Protein AF-A0A6N6BDS5-F1 (afdb_monomer)

InterPro domains:
  IPR008258 Transglycosylase SLT domain 1 [PF01464] (17-112)
  IPR023346 Lysozyme-like domain superfamily [SSF53955] (17-133)

Radius of gyration: 22.22 Å; Cα contacts (8 Å, |Δi|>4): 183; chains: 1; bounding box: 52×47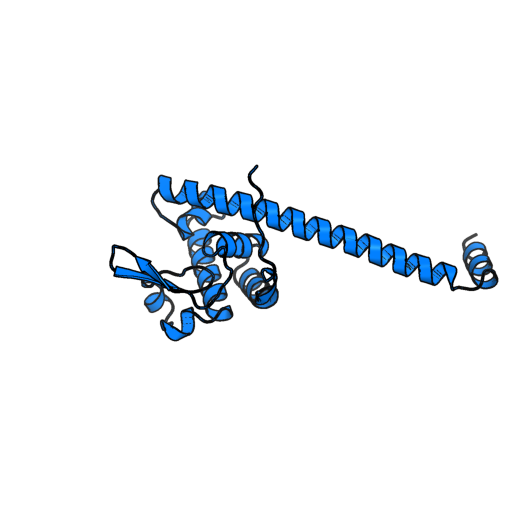×64 Å

Structure (mmCIF, N/CA/C/O backbone):
data_AF-A0A6N6BDS5-F1
#
_entry.id   AF-A0A6N6BDS5-F1
#
loop_
_atom_site.group_PDB
_atom_site.id
_atom_site.type_symbol
_atom_site.label_atom_id
_atom_site.label_alt_id
_atom_site.label_comp_id
_atom_site.label_asym_id
_atom_site.label_entity_id
_atom_site.label_seq_id
_atom_site.pdbx_PDB_ins_code
_atom_site.Cartn_x
_atom_site.Cartn_y
_atom_site.Cartn_z
_atom_site.occupancy
_atom_site.B_iso_or_equiv
_atom_site.auth_seq_id
_atom_site.auth_comp_id
_atom_site.auth_asym_id
_atom_site.auth_atom_id
_atom_site.pdbx_PDB_model_num
ATOM 1 N N . MET A 1 1 ? 11.833 17.984 -11.859 1.00 43.06 1 MET A N 1
ATOM 2 C CA . MET A 1 1 ? 11.053 17.059 -11.007 1.00 43.06 1 MET A CA 1
ATOM 3 C C . MET A 1 1 ? 11.965 16.684 -9.856 1.00 43.06 1 MET A C 1
ATOM 5 O O . MET A 1 1 ? 13.056 16.231 -10.145 1.00 43.06 1 MET A O 1
ATOM 9 N N . GLY A 1 2 ? 11.609 16.990 -8.605 1.00 45.22 2 GLY A N 1
ATOM 10 C CA . GLY A 1 2 ? 12.4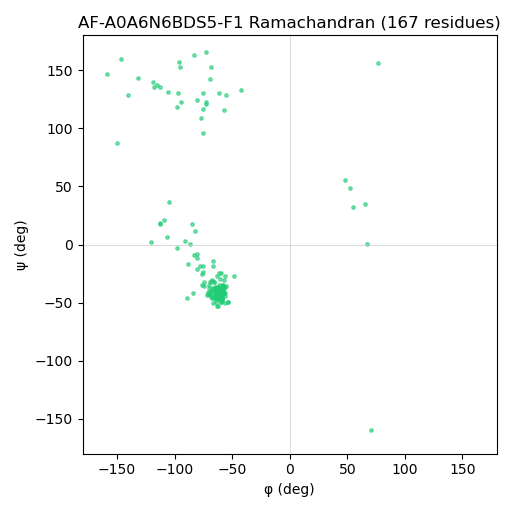72 16.656 -7.465 1.00 45.22 2 GLY A CA 1
ATOM 11 C C . GLY A 1 2 ? 12.663 15.144 -7.375 1.00 45.22 2 GLY A C 1
ATOM 12 O O . GLY A 1 2 ? 11.677 14.409 -7.474 1.00 45.22 2 GLY A O 1
ATOM 13 N N . ASP A 1 3 ? 13.913 14.707 -7.255 1.00 52.75 3 ASP A N 1
ATOM 14 C CA . ASP A 1 3 ? 14.282 13.296 -7.271 1.00 52.75 3 ASP A CA 1
ATOM 15 C C . ASP A 1 3 ? 13.532 12.548 -6.172 1.00 52.75 3 ASP A C 1
ATOM 17 O O . ASP A 1 3 ? 13.656 12.822 -4.978 1.00 52.75 3 ASP A O 1
ATOM 21 N N . THR A 1 4 ? 12.679 11.620 -6.589 1.00 67.00 4 THR A N 1
ATOM 22 C CA . THR A 1 4 ? 11.948 10.769 -5.659 1.00 67.00 4 THR A CA 1
ATOM 23 C C . THR A 1 4 ? 12.906 9.694 -5.160 1.00 67.00 4 THR A C 1
ATOM 25 O O . THR A 1 4 ? 13.304 8.812 -5.919 1.00 67.00 4 THR A O 1
ATOM 28 N N . TYR A 1 5 ? 13.308 9.793 -3.894 1.00 83.19 5 TYR A N 1
ATOM 29 C CA . TYR A 1 5 ? 14.211 8.836 -3.262 1.00 83.19 5 TYR A CA 1
ATOM 30 C C . TYR A 1 5 ? 13.492 7.508 -2.989 1.00 83.19 5 TYR A C 1
ATOM 32 O O . TYR A 1 5 ? 12.505 7.462 -2.253 1.00 83.19 5 TYR A O 1
ATOM 40 N N . ILE A 1 6 ? 14.008 6.424 -3.572 1.00 88.25 6 ILE A N 1
ATOM 41 C CA . ILE A 1 6 ? 13.603 5.051 -3.259 1.00 88.25 6 ILE A CA 1
ATOM 42 C C . ILE A 1 6 ? 14.633 4.492 -2.267 1.00 88.25 6 ILE A C 1
ATOM 44 O O . ILE A 1 6 ? 15.810 4.409 -2.626 1.00 88.25 6 ILE A O 1
ATOM 48 N N . PRO A 1 7 ? 14.235 4.114 -1.039 1.00 88.50 7 PRO A N 1
ATOM 49 C CA . PRO A 1 7 ? 15.178 3.682 -0.016 1.00 88.50 7 PRO A CA 1
ATOM 50 C C . PRO A 1 7 ? 15.830 2.342 -0.373 1.00 88.50 7 PRO A C 1
ATOM 52 O O . PRO A 1 7 ? 15.240 1.505 -1.051 1.00 88.50 7 PRO A O 1
ATOM 55 N N . GLU A 1 8 ? 17.042 2.092 0.119 1.00 87.75 8 GLU A N 1
ATOM 56 C CA . GLU A 1 8 ? 17.788 0.861 -0.201 1.00 87.75 8 GLU A CA 1
ATOM 57 C C . GLU A 1 8 ? 17.028 -0.416 0.190 1.00 87.75 8 GLU A C 1
ATOM 59 O O . GLU A 1 8 ? 17.043 -1.422 -0.518 1.00 87.75 8 GLU A O 1
ATOM 64 N N . ASN A 1 9 ? 16.285 -0.364 1.298 1.00 90.06 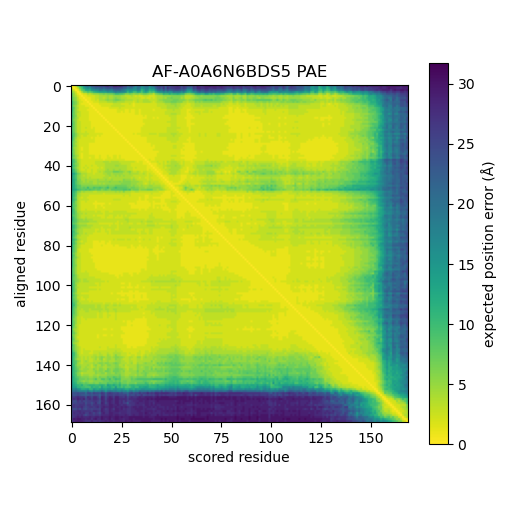9 ASN A N 1
ATOM 65 C CA . ASN A 1 9 ? 15.476 -1.472 1.801 1.00 90.06 9 ASN A CA 1
ATOM 66 C C . ASN A 1 9 ? 14.096 -1.596 1.121 1.00 90.06 9 ASN A C 1
ATOM 68 O O . ASN A 1 9 ? 13.252 -2.359 1.598 1.00 90.06 9 ASN A O 1
ATOM 72 N N . PHE A 1 10 ? 13.842 -0.882 0.022 1.00 92.56 10 PHE A N 1
ATOM 73 C CA . PHE A 1 10 ? 12.529 -0.802 -0.626 1.00 92.56 10 PHE A CA 1
ATOM 74 C C . PHE A 1 10 ? 11.941 -2.158 -1.057 1.00 92.56 10 PHE A C 1
ATOM 76 O O . PHE A 1 10 ? 10.725 -2.358 -1.029 1.00 92.56 10 PHE A O 1
ATOM 83 N N . TYR A 1 11 ? 12.779 -3.135 -1.403 1.00 93.56 11 TYR A N 1
ATOM 84 C CA . TYR A 1 11 ? 12.322 -4.472 -1.812 1.00 93.56 11 TYR A CA 1
ATOM 85 C C . TYR A 1 11 ? 12.210 -5.470 -0.647 1.00 93.56 11 TYR A C 1
ATOM 87 O O . TYR A 1 11 ? 11.858 -6.628 -0.861 1.00 93.56 11 TYR A O 1
ATOM 95 N N . LYS A 1 12 ? 12.456 -5.045 0.603 1.00 96.25 12 LYS A N 1
ATOM 96 C CA . LYS A 1 12 ? 12.454 -5.925 1.787 1.00 96.25 12 LYS A CA 1
ATOM 97 C C . LYS A 1 12 ? 11.147 -6.711 1.970 1.00 96.25 12 LYS A C 1
ATOM 99 O O . LYS A 1 12 ? 11.192 -7.859 2.398 1.00 96.25 12 LYS A O 1
ATOM 104 N N . TYR A 1 13 ? 10.001 -6.113 1.638 1.00 97.44 13 TYR A N 1
ATOM 105 C CA . TYR A 1 13 ? 8.670 -6.715 1.826 1.00 97.44 13 TYR A CA 1
ATOM 106 C C . TYR A 1 13 ? 7.997 -7.120 0.504 1.00 97.44 13 TYR A C 1
ATOM 108 O O . TYR A 1 13 ? 6.779 -7.271 0.438 1.00 97.44 13 TYR A O 1
ATOM 116 N N . ASP A 1 14 ? 8.767 -7.301 -0.575 1.00 97.06 14 ASP A N 1
ATOM 117 C CA . ASP A 1 14 ? 8.230 -7.577 -1.916 1.00 97.06 14 ASP A CA 1
ATOM 118 C C . ASP A 1 14 ? 7.313 -8.805 -1.967 1.00 97.06 14 ASP A C 1
ATOM 120 O O . ASP A 1 14 ? 6.321 -8.818 -2.698 1.00 97.06 14 ASP A O 1
ATOM 124 N N . LYS A 1 15 ? 7.633 -9.845 -1.189 1.00 98.31 15 LYS A N 1
ATOM 125 C CA . LYS A 1 15 ? 6.809 -11.055 -1.093 1.00 98.31 15 LYS A CA 1
ATOM 126 C C . LYS A 1 15 ? 5.416 -10.737 -0.54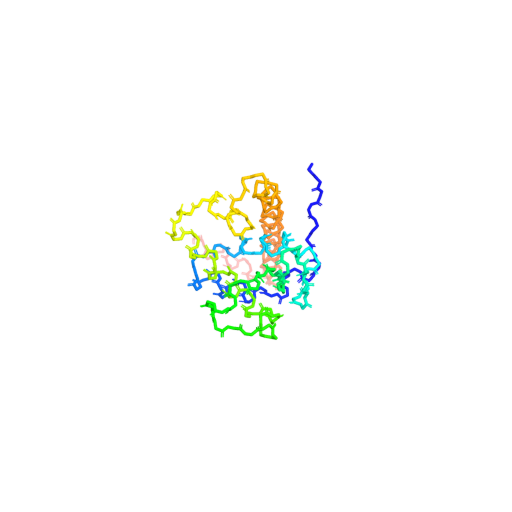3 1.00 98.31 15 LYS A C 1
ATOM 128 O O . LYS A 1 15 ? 4.425 -11.207 -1.105 1.00 98.31 15 LYS A O 1
ATOM 133 N N . ASP A 1 16 ? 5.344 -9.929 0.510 1.00 98.50 16 ASP A N 1
ATOM 134 C CA . ASP A 1 16 ? 4.088 -9.543 1.154 1.00 98.50 16 ASP A CA 1
ATOM 135 C C . ASP A 1 16 ? 3.264 -8.650 0.220 1.00 98.50 16 ASP A C 1
ATOM 137 O O . ASP A 1 16 ? 2.092 -8.933 -0.028 1.00 98.50 16 ASP A O 1
ATOM 141 N N . PHE A 1 17 ? 3.901 -7.658 -0.415 1.00 98.62 17 PHE A N 1
ATOM 142 C CA . PHE A 1 17 ? 3.250 -6.802 -1.412 1.00 98.62 17 PHE A CA 1
ATOM 143 C C . PHE A 1 17 ? 2.696 -7.591 -2.597 1.00 98.62 17 PHE A C 1
ATOM 145 O O . PHE A 1 17 ? 1.555 -7.369 -2.991 1.00 98.62 17 PHE A O 1
ATOM 152 N N . LYS A 1 18 ? 3.464 -8.530 -3.163 1.00 98.69 18 LYS A N 1
ATOM 153 C CA . LYS A 1 18 ? 3.000 -9.378 -4.276 1.00 98.69 18 LYS A CA 1
ATOM 154 C C . LYS A 1 18 ? 1.844 -10.284 -3.856 1.00 98.69 18 LYS A C 1
ATOM 156 O O . LYS A 1 18 ? 0.932 -10.510 -4.648 1.00 98.69 18 LYS A O 1
ATOM 161 N N . THR A 1 19 ? 1.874 -10.797 -2.628 1.00 98.75 19 THR A N 1
ATOM 162 C CA . THR A 1 19 ? 0.811 -11.656 -2.089 1.00 98.75 19 THR A CA 1
ATOM 163 C C . THR A 1 19 ? -0.487 -10.870 -1.910 1.00 98.75 19 THR A C 1
ATOM 165 O O . THR A 1 19 ? -1.517 -11.278 -2.442 1.00 98.75 19 THR A O 1
ATOM 168 N N . ALA A 1 20 ? -0.431 -9.709 -1.252 1.00 98.81 20 ALA A N 1
ATOM 169 C CA . ALA A 1 20 ? -1.593 -8.847 -1.051 1.00 98.81 20 ALA A CA 1
ATOM 170 C C . ALA A 1 20 ? -2.139 -8.289 -2.378 1.00 98.81 20 ALA A C 1
ATOM 172 O O . ALA A 1 20 ? -3.343 -8.334 -2.620 1.00 98.81 20 ALA A O 1
ATOM 173 N N . ALA A 1 21 ? -1.255 -7.842 -3.276 1.00 98.69 21 ALA A N 1
ATOM 174 C CA . ALA A 1 21 ? -1.606 -7.376 -4.617 1.00 98.69 21 ALA A CA 1
ATOM 175 C C . ALA A 1 21 ? -2.434 -8.409 -5.392 1.00 98.69 21 ALA A C 1
ATOM 177 O O . ALA A 1 21 ? -3.496 -8.083 -5.919 1.00 98.69 21 ALA A O 1
ATOM 178 N N . ARG A 1 22 ? -1.977 -9.669 -5.414 1.00 98.75 22 ARG A N 1
ATOM 179 C CA . ARG A 1 22 ? -2.710 -10.768 -6.055 1.00 98.75 22 ARG A CA 1
ATOM 180 C C . ARG A 1 22 ? -4.042 -11.043 -5.364 1.00 98.75 22 ARG A C 1
ATOM 182 O O . ARG A 1 22 ? -5.054 -11.150 -6.044 1.00 98.75 22 ARG A O 1
ATOM 189 N N . LYS A 1 23 ? -4.047 -11.123 -4.030 1.00 98.75 23 LYS A N 1
ATOM 190 C CA . LYS A 1 23 ? -5.244 -11.426 -3.230 1.00 98.75 23 LYS A CA 1
ATOM 191 C C . LYS A 1 23 ? -6.375 -10.419 -3.452 1.00 98.75 23 LYS A C 1
ATOM 193 O O . LYS A 1 23 ? -7.531 -10.818 -3.519 1.00 98.75 23 LYS A O 1
ATOM 198 N N . TYR A 1 24 ? -6.045 -9.135 -3.573 1.00 98.69 24 TYR A N 1
ATOM 199 C CA . TYR A 1 24 ? -7.027 -8.050 -3.658 1.00 98.69 24 TYR A CA 1
ATOM 200 C C . TYR A 1 24 ? -7.172 -7.439 -5.060 1.00 98.69 24 TYR A C 1
ATOM 202 O O . TYR A 1 24 ? -7.898 -6.457 -5.222 1.00 98.69 24 TYR A O 1
ATOM 210 N N . ASN A 1 25 ? -6.507 -8.019 -6.065 1.00 97.88 25 ASN A N 1
ATOM 211 C CA . ASN A 1 25 ? -6.462 -7.530 -7.444 1.00 97.88 25 ASN A CA 1
ATOM 212 C C . ASN A 1 25 ? -6.046 -6.047 -7.550 1.00 97.88 25 ASN A C 1
ATOM 214 O O . ASN A 1 25 ? -6.701 -5.236 -8.203 1.00 97.88 25 ASN A O 1
ATOM 218 N N . ILE A 1 26 ? -4.957 -5.682 -6.868 1.00 98.12 26 ILE A N 1
ATOM 219 C CA . ILE A 1 26 ? -4.390 -4.327 -6.874 1.00 98.12 26 ILE A CA 1
ATOM 220 C C . ILE A 1 26 ? -2.979 -4.392 -7.465 1.00 98.12 26 ILE A C 1
ATOM 222 O O . ILE A 1 26 ? -2.203 -5.261 -7.065 1.00 98.12 26 ILE A O 1
ATOM 226 N N . PRO A 1 27 ? -2.581 -3.471 -8.363 1.00 98.31 27 PRO A N 1
ATOM 227 C CA . PRO A 1 27 ? -1.214 -3.433 -8.869 1.00 98.31 27 PRO A CA 1
ATOM 228 C C . PRO A 1 27 ? -0.180 -3.334 -7.739 1.00 98.31 27 PRO A C 1
ATOM 230 O O . PRO A 1 27 ? -0.241 -2.439 -6.895 1.00 98.31 27 PRO A O 1
ATOM 233 N N . THR A 1 28 ? 0.822 -4.217 -7.741 1.00 98.50 28 THR A N 1
ATOM 234 C CA . THR A 1 28 ? 1.877 -4.230 -6.710 1.00 98.50 28 THR A CA 1
ATOM 235 C C . THR A 1 28 ? 2.617 -2.894 -6.626 1.00 98.50 28 THR A C 1
ATOM 237 O O . THR A 1 28 ? 2.876 -2.405 -5.528 1.00 98.50 28 THR A O 1
ATOM 240 N N . ALA A 1 29 ? 2.912 -2.272 -7.772 1.00 97.75 29 ALA A N 1
ATOM 241 C CA . ALA A 1 29 ? 3.578 -0.973 -7.822 1.00 97.75 29 ALA A CA 1
ATOM 242 C C . ALA A 1 29 ? 2.753 0.133 -7.141 1.00 97.75 29 ALA A C 1
ATOM 244 O O . ALA A 1 29 ? 3.326 0.986 -6.469 1.00 97.75 29 ALA A O 1
ATOM 245 N N . LEU A 1 30 ? 1.417 0.081 -7.237 1.00 98.62 30 LEU A N 1
ATOM 246 C CA . LEU A 1 30 ? 0.532 1.033 -6.565 1.00 98.62 30 LEU A CA 1
ATOM 247 C C . LEU A 1 30 ? 0.590 0.872 -5.040 1.00 98.62 30 LEU A C 1
ATOM 249 O O . LEU A 1 30 ? 0.758 1.865 -4.337 1.00 98.62 30 LEU A O 1
ATOM 253 N N . LEU A 1 31 ? 0.523 -0.360 -4.520 1.00 98.56 31 LEU A N 1
ATOM 254 C CA . LEU A 1 31 ? 0.656 -0.600 -3.075 1.00 98.56 31 LEU A CA 1
ATOM 255 C C . LEU A 1 31 ? 2.013 -0.123 -2.541 1.00 98.56 31 LEU A C 1
ATOM 257 O O . LEU A 1 31 ? 2.073 0.512 -1.490 1.00 98.56 31 LEU A O 1
ATOM 261 N N . LYS A 1 32 ? 3.096 -0.383 -3.282 1.00 98.25 32 LYS A N 1
ATOM 262 C CA . LYS A 1 32 ? 4.443 0.074 -2.911 1.00 98.25 32 LYS A CA 1
ATOM 263 C C . LYS A 1 32 ? 4.575 1.600 -2.976 1.00 98.25 32 LYS A C 1
ATOM 265 O O . LYS A 1 32 ? 5.219 2.181 -2.108 1.00 98.25 32 LYS A O 1
ATOM 270 N N . ALA A 1 33 ? 3.943 2.252 -3.954 1.00 98.12 33 ALA A N 1
ATOM 271 C CA . ALA A 1 33 ? 3.915 3.710 -4.054 1.00 98.12 33 ALA A CA 1
ATOM 272 C C . ALA A 1 33 ? 3.200 4.346 -2.854 1.00 98.12 33 ALA A C 1
ATOM 274 O O . ALA A 1 33 ? 3.737 5.278 -2.258 1.00 98.12 33 ALA A O 1
ATOM 275 N N . ILE A 1 34 ? 2.046 3.792 -2.462 1.00 98.50 34 ILE A N 1
ATOM 276 C CA . ILE A 1 34 ? 1.297 4.201 -1.266 1.00 98.50 34 ILE A CA 1
ATOM 277 C C . ILE A 1 34 ? 2.151 4.017 -0.011 1.00 98.50 34 ILE A C 1
ATOM 279 O O . ILE A 1 34 ? 2.311 4.960 0.755 1.00 98.50 34 ILE A O 1
ATOM 283 N N . ALA A 1 35 ? 2.768 2.845 0.170 1.00 98.00 35 ALA A N 1
ATOM 284 C CA . ALA A 1 35 ? 3.635 2.580 1.318 1.00 98.00 35 ALA A CA 1
ATOM 285 C C . ALA A 1 35 ? 4.796 3.582 1.420 1.00 98.00 35 ALA A C 1
ATOM 287 O O . ALA A 1 35 ? 5.103 4.070 2.504 1.00 98.00 35 ALA A O 1
ATOM 288 N N . LEU A 1 36 ? 5.413 3.931 0.287 1.00 96.75 36 LEU A N 1
ATOM 289 C CA . LEU A 1 36 ? 6.487 4.920 0.249 1.00 96.75 36 LEU A CA 1
ATOM 290 C C . LEU A 1 36 ? 5.984 6.342 0.550 1.00 96.75 36 LEU A C 1
ATOM 292 O O . LEU A 1 36 ? 6.713 7.136 1.140 1.00 96.75 36 LEU A O 1
ATOM 296 N N . THR A 1 37 ? 4.747 6.674 0.167 1.00 96.94 37 THR A N 1
ATOM 297 C CA . THR A 1 37 ? 4.125 7.967 0.495 1.00 96.94 37 THR A CA 1
ATOM 298 C C . THR A 1 37 ? 3.779 8.073 1.978 1.00 96.94 37 THR A C 1
ATOM 300 O O . THR A 1 37 ? 4.010 9.125 2.571 1.00 96.94 37 THR A O 1
ATOM 303 N N . GLU A 1 38 ? 3.262 7.000 2.573 1.00 96.31 38 GLU A N 1
ATOM 304 C CA . GLU A 1 38 ? 2.939 6.932 4.003 1.00 96.31 38 GLU A CA 1
ATOM 305 C C . GLU A 1 38 ? 4.199 6.908 4.878 1.00 96.31 38 GLU A C 1
ATOM 307 O O . GLU A 1 38 ? 4.229 7.467 5.974 1.00 96.31 38 GLU A O 1
ATOM 312 N N . ASN A 1 39 ? 5.264 6.265 4.396 1.00 94.00 39 ASN A N 1
ATOM 313 C CA . ASN A 1 39 ? 6.467 6.018 5.173 1.00 94.00 39 ASN A CA 1
ATOM 314 C C . ASN A 1 39 ? 7.717 5.967 4.286 1.00 94.00 39 ASN A C 1
ATOM 316 O O . ASN A 1 39 ? 8.188 4.898 3.887 1.00 94.00 39 ASN A O 1
ATOM 320 N N . ALA A 1 40 ? 8.314 7.135 4.051 1.00 91.81 40 ALA A N 1
ATOM 321 C CA . ALA A 1 40 ? 9.538 7.263 3.259 1.00 91.81 40 ALA A CA 1
ATOM 322 C C . ALA A 1 40 ? 10.746 6.504 3.855 1.00 91.81 40 ALA A C 1
ATOM 324 O O . ALA A 1 40 ? 11.654 6.121 3.124 1.00 91.81 40 ALA A O 1
ATOM 325 N N . ALA A 1 41 ? 10.755 6.250 5.172 1.00 89.12 41 ALA A N 1
ATOM 326 C CA . ALA A 1 41 ? 11.798 5.462 5.837 1.00 89.12 41 ALA A CA 1
ATOM 327 C C . ALA A 1 41 ? 11.601 3.941 5.683 1.00 89.12 41 ALA A C 1
ATOM 329 O O . ALA A 1 41 ? 12.486 3.161 6.043 1.00 89.12 41 ALA A O 1
ATOM 330 N N . TYR A 1 42 ? 10.434 3.510 5.193 1.00 92.00 42 TYR A N 1
ATOM 331 C CA . TYR A 1 42 ? 10.086 2.115 4.925 1.00 92.00 42 TYR A CA 1
ATOM 332 C C . TYR A 1 42 ? 10.244 1.174 6.142 1.00 92.00 42 TYR A C 1
ATOM 334 O O . TYR A 1 42 ? 10.587 -0.010 6.034 1.00 92.00 42 TYR A O 1
ATOM 342 N N . LYS A 1 43 ? 10.006 1.714 7.346 1.00 92.31 43 LYS A N 1
ATOM 343 C CA . LYS A 1 43 ? 10.092 0.999 8.633 1.00 92.31 43 LYS A CA 1
ATOM 344 C C . LYS A 1 43 ? 8.725 0.462 9.048 1.00 92.31 43 LYS A C 1
ATOM 346 O O . LYS A 1 43 ? 7.794 1.233 9.226 1.00 92.31 43 LYS A O 1
ATOM 351 N N . HIS A 1 44 ? 8.590 -0.844 9.262 1.00 91.56 44 HIS A N 1
ATOM 352 C CA . HIS A 1 44 ? 7.275 -1.440 9.533 1.00 91.56 44 HIS A CA 1
ATOM 353 C C . HIS A 1 44 ? 6.732 -1.186 10.949 1.00 91.56 44 HIS A C 1
ATOM 355 O O . HIS A 1 44 ? 5.541 -1.344 11.165 1.00 91.56 44 HIS A O 1
ATOM 361 N N . ASN A 1 45 ? 7.574 -0.813 11.913 1.00 91.81 45 ASN A N 1
ATOM 362 C CA . ASN A 1 45 ? 7.233 -0.702 13.335 1.00 91.81 45 ASN A CA 1
ATOM 363 C C . ASN A 1 45 ? 7.080 0.754 13.805 1.00 91.81 45 ASN A C 1
ATOM 365 O O . ASN A 1 45 ? 7.484 1.095 14.915 1.00 91.81 45 ASN A O 1
ATOM 369 N N . ILE A 1 46 ? 6.536 1.625 12.953 1.00 94.06 46 ILE A N 1
ATOM 370 C CA . ILE A 1 46 ? 6.288 3.030 13.297 1.00 94.06 46 ILE A CA 1
ATOM 371 C C . ILE A 1 46 ? 4.852 3.239 13.785 1.00 94.06 46 ILE A C 1
ATOM 373 O O . ILE A 1 46 ? 3.934 2.503 13.418 1.00 94.06 46 ILE A O 1
ATOM 377 N N . THR A 1 47 ? 4.651 4.251 14.623 1.00 94.94 47 THR A N 1
ATOM 378 C CA . THR A 1 47 ? 3.328 4.671 15.092 1.00 94.94 47 THR A CA 1
ATOM 379 C C . THR A 1 47 ? 3.276 6.189 15.154 1.00 94.94 47 THR A C 1
ATOM 381 O O . THR A 1 47 ? 4.136 6.807 15.781 1.00 94.94 47 THR A O 1
ATOM 384 N N . SER A 1 48 ? 2.254 6.772 14.537 1.00 94.38 48 SER A N 1
ATOM 385 C CA . SER A 1 48 ? 2.027 8.218 14.495 1.00 94.38 48 SER A CA 1
ATOM 386 C C . SER A 1 48 ? 0.765 8.556 15.286 1.00 94.38 48 SER A C 1
ATOM 388 O O . SER A 1 48 ? -0.241 7.860 15.174 1.00 94.38 48 SER A O 1
ATOM 390 N N . LYS A 1 49 ? 0.802 9.597 16.125 1.00 93.81 49 LYS A N 1
ATOM 391 C CA . LYS A 1 49 ? -0.370 10.063 16.889 1.00 93.81 49 LYS A CA 1
ATOM 392 C C . LYS A 1 49 ? -1.039 11.227 16.163 1.00 93.81 49 LYS A C 1
ATOM 394 O O . LYS A 1 49 ? -0.373 12.210 15.847 1.00 93.81 49 LYS A O 1
ATOM 399 N N . ASN A 1 50 ? -2.355 11.152 15.990 1.00 91.38 50 ASN A N 1
ATOM 400 C CA . ASN A 1 50 ? -3.154 12.200 15.366 1.00 91.38 50 ASN A CA 1
ATOM 401 C C . ASN A 1 50 ? -3.789 13.133 16.402 1.00 91.38 50 ASN A C 1
ATOM 403 O O . ASN A 1 50 ? -4.018 12.766 17.555 1.00 91.38 50 ASN A O 1
ATOM 407 N N . LYS A 1 51 ? -4.134 14.356 15.975 1.00 90.50 51 LYS A N 1
ATOM 408 C CA . LYS A 1 51 ? -4.766 15.375 16.840 1.00 90.50 51 LYS A CA 1
ATOM 409 C C . LYS A 1 51 ? -6.119 14.934 17.406 1.00 90.50 51 LYS A C 1
ATOM 411 O O . LYS A 1 51 ? -6.489 15.342 18.498 1.00 90.50 51 LYS A O 1
ATOM 416 N N . ASN A 1 52 ? -6.840 14.085 16.679 1.00 89.25 52 ASN A N 1
ATOM 417 C CA . ASN A 1 52 ? -8.122 13.509 17.093 1.00 89.25 52 ASN A CA 1
ATOM 418 C C . ASN A 1 52 ? -7.966 12.253 17.976 1.00 89.25 52 ASN A C 1
ATOM 420 O O . ASN A 1 52 ? -8.901 11.468 18.077 1.00 89.25 52 ASN A O 1
ATOM 424 N N . GLN A 1 53 ? -6.783 12.038 18.564 1.00 91.88 53 GLN A N 1
ATOM 425 C CA . GLN A 1 53 ? -6.434 10.907 19.435 1.00 91.88 53 GLN A CA 1
ATOM 426 C C . GLN A 1 53 ? -6.389 9.529 18.750 1.00 91.88 53 GLN A C 1
ATOM 428 O O . GLN A 1 53 ? -6.036 8.542 19.397 1.00 91.88 53 GLN A O 1
ATOM 433 N N . THR A 1 54 ? -6.659 9.447 17.442 1.00 95.06 54 THR A N 1
ATOM 434 C CA . THR A 1 54 ? -6.392 8.232 16.654 1.00 95.06 54 THR A CA 1
ATOM 435 C C . THR A 1 54 ? -4.891 8.046 16.426 1.00 95.06 54 THR A C 1
ATOM 437 O O . THR A 1 54 ? -4.089 8.961 16.647 1.00 95.06 54 THR A O 1
ATOM 440 N N . ARG A 1 55 ? -4.494 6.849 15.998 1.00 96.88 55 ARG A N 1
ATOM 441 C CA . ARG A 1 55 ? -3.096 6.510 15.713 1.00 96.88 55 ARG A CA 1
ATOM 442 C C . ARG A 1 55 ? -2.977 5.823 14.366 1.00 96.88 55 ARG A C 1
ATOM 444 O O . ARG A 1 55 ? -3.838 5.015 14.043 1.00 96.88 55 ARG A O 1
ATOM 451 N N . ASP A 1 56 ? -1.905 6.093 13.637 1.00 97.12 56 ASP A N 1
ATOM 452 C CA . ASP A 1 56 ? -1.587 5.411 12.383 1.00 97.12 56 ASP A CA 1
ATOM 453 C C . ASP A 1 56 ? -0.441 4.425 12.597 1.00 97.12 56 ASP A C 1
ATOM 455 O O . ASP A 1 56 ? 0.584 4.763 13.200 1.00 97.12 56 ASP A O 1
ATOM 459 N N . TYR A 1 57 ? -0.616 3.194 12.116 1.00 97.81 57 TYR A N 1
ATOM 460 C CA . TYR A 1 57 ? 0.289 2.090 12.408 1.00 97.81 57 TYR A CA 1
ATOM 461 C C . TYR A 1 57 ? 1.015 1.561 11.181 1.00 97.81 57 TYR A C 1
ATOM 463 O O . TYR A 1 57 ? 0.430 1.278 10.133 1.00 97.81 57 TYR A O 1
ATOM 471 N N . GLY A 1 58 ? 2.299 1.308 11.390 1.00 96.56 58 GLY A N 1
ATOM 472 C CA . GLY A 1 58 ? 3.129 0.460 10.561 1.00 96.56 58 GLY A CA 1
ATOM 473 C C . GLY A 1 58 ? 3.478 1.019 9.188 1.00 96.56 58 GLY A C 1
ATOM 474 O O . GLY A 1 58 ? 3.453 2.227 8.960 1.00 96.56 58 GLY A O 1
ATOM 475 N N . LEU A 1 59 ? 3.868 0.122 8.281 1.00 96.81 59 LEU A N 1
ATOM 476 C CA . LEU A 1 59 ? 4.466 0.467 6.990 1.00 96.81 59 LEU A CA 1
ATOM 477 C C . LEU A 1 59 ? 3.569 1.363 6.120 1.00 96.81 59 LEU A C 1
ATOM 479 O O . LEU A 1 59 ? 4.071 2.270 5.471 1.00 96.81 59 LEU A O 1
ATOM 483 N N . MET A 1 60 ? 2.265 1.108 6.127 1.00 98.12 60 MET A N 1
ATOM 484 C CA . MET A 1 60 ? 1.244 1.761 5.306 1.00 98.12 60 MET A CA 1
ATOM 485 C C . MET A 1 60 ? 0.282 2.619 6.142 1.00 98.12 60 MET A C 1
ATOM 487 O O . MET A 1 60 ? -0.808 2.935 5.671 1.00 98.12 60 MET A O 1
ATOM 491 N N . GLN A 1 61 ? 0.688 2.963 7.374 1.00 97.88 61 GLN A N 1
ATOM 492 C CA . GLN A 1 61 ? 0.023 3.928 8.263 1.00 97.88 61 GLN A CA 1
ATOM 493 C C . GLN A 1 61 ? -1.497 3.708 8.396 1.00 97.88 61 GLN A C 1
ATOM 495 O O . GLN A 1 61 ? -2.307 4.600 8.170 1.00 97.88 61 GLN A O 1
ATOM 500 N N . ILE A 1 62 ? -1.901 2.497 8.791 1.00 98.12 62 ILE A N 1
ATOM 501 C CA . ILE A 1 62 ? -3.318 2.163 8.991 1.00 98.12 62 ILE A CA 1
ATOM 502 C C . ILE A 1 62 ? -3.847 2.831 10.251 1.00 98.12 62 ILE A C 1
ATOM 504 O O . ILE A 1 62 ? -3.337 2.583 11.344 1.00 98.12 62 ILE A O 1
ATOM 508 N N . ASN A 1 63 ? -4.902 3.629 10.099 1.00 97.69 63 ASN A N 1
ATOM 509 C CA . ASN A 1 63 ? -5.517 4.335 11.211 1.00 97.69 63 ASN A CA 1
ATOM 510 C C . ASN A 1 63 ? -6.250 3.392 12.184 1.00 97.69 63 ASN A C 1
ATOM 512 O O . ASN A 1 63 ? -6.940 2.447 11.782 1.00 97.69 63 ASN A O 1
ATOM 516 N N . SER A 1 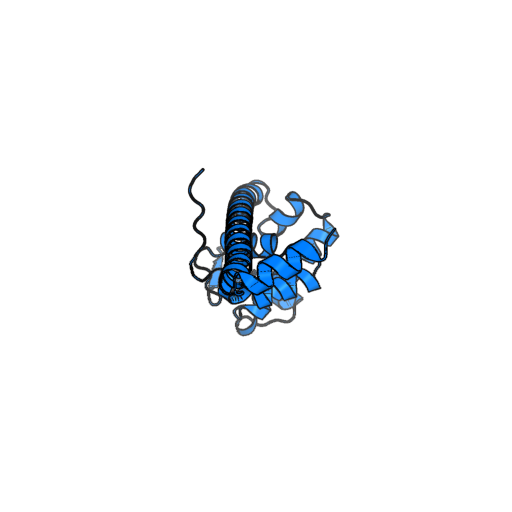64 ? -6.161 3.705 13.477 1.00 97.00 64 SER A N 1
ATOM 517 C CA . SER A 1 64 ? -6.720 2.944 14.595 1.00 97.00 64 SER A CA 1
ATOM 518 C C . SER A 1 64 ? -8.229 2.702 14.478 1.00 97.00 64 SER A C 1
ATOM 520 O O . SER A 1 64 ? -8.726 1.691 14.972 1.00 97.00 64 SER A O 1
ATOM 522 N N . ILE A 1 65 ? -8.967 3.581 13.785 1.00 96.44 65 ILE A N 1
ATOM 523 C CA . ILE A 1 65 ? -10.414 3.426 13.552 1.00 96.44 65 ILE A CA 1
ATOM 524 C C . ILE A 1 65 ? -1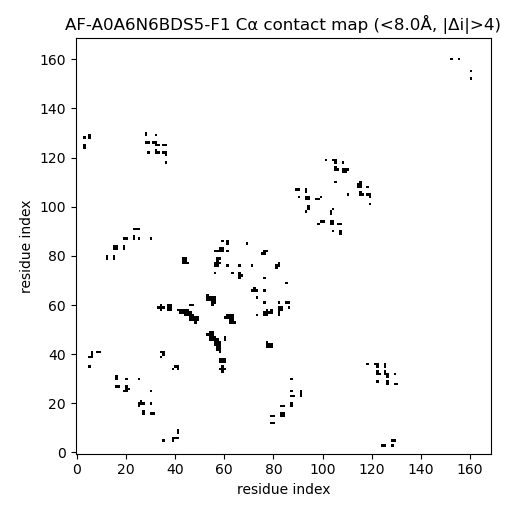0.765 2.140 12.793 1.00 96.44 65 ILE A C 1
ATOM 526 O O . ILE A 1 65 ? -11.883 1.639 12.910 1.00 96.44 65 ILE A O 1
ATOM 530 N N . HIS A 1 66 ? -9.828 1.592 12.015 1.00 96.81 66 HIS A N 1
ATOM 531 C CA . HIS A 1 66 ? -10.066 0.404 11.200 1.00 96.81 66 HIS A CA 1
ATOM 532 C C . HIS A 1 66 ? -9.784 -0.908 11.939 1.00 96.81 66 HIS A C 1
ATOM 534 O O . HIS A 1 66 ? -10.255 -1.958 11.504 1.00 96.81 66 HIS A O 1
ATOM 540 N N . LEU A 1 67 ? -9.064 -0.877 13.065 1.00 97.06 67 LEU A N 1
ATOM 541 C CA . LEU A 1 67 ? -8.590 -2.093 13.736 1.00 97.06 67 LEU A CA 1
ATOM 542 C C . LEU A 1 67 ? -9.734 -2.983 14.219 1.00 97.06 67 LEU A C 1
ATOM 544 O O . LEU A 1 67 ? -9.764 -4.174 13.912 1.00 97.06 67 LEU A O 1
ATOM 548 N N . LYS A 1 68 ? -10.736 -2.391 14.882 1.00 96.38 68 LYS A N 1
ATOM 549 C CA . LYS A 1 68 ? -11.923 -3.122 15.352 1.00 96.38 68 LYS A CA 1
ATOM 550 C C . LYS A 1 68 ? -12.676 -3.787 14.199 1.00 96.38 68 LYS A C 1
ATOM 552 O O . LYS A 1 68 ? -13.150 -4.907 14.343 1.00 96.38 68 LYS A O 1
ATOM 557 N N . ARG A 1 69 ? -12.762 -3.114 13.047 1.00 96.50 69 ARG A N 1
ATOM 558 C CA . ARG A 1 69 ? -13.447 -3.629 11.853 1.00 96.50 69 ARG A CA 1
ATOM 559 C C . ARG A 1 69 ? -12.750 -4.854 11.263 1.00 96.50 69 ARG A C 1
ATOM 561 O O . ARG A 1 69 ? -13.421 -5.713 10.702 1.00 96.50 69 ARG A O 1
ATOM 568 N N . TYR A 1 70 ? -11.428 -4.927 11.384 1.00 97.38 70 TYR A N 1
ATOM 569 C CA . TYR A 1 70 ? -10.637 -6.048 10.882 1.00 97.38 70 TYR A CA 1
ATOM 570 C C . TYR A 1 70 ? -10.288 -7.091 11.946 1.00 97.38 70 TYR A C 1
ATOM 572 O O . TYR A 1 70 ? -9.700 -8.109 11.597 1.00 97.38 70 TYR A O 1
ATOM 580 N N . GLY A 1 71 ? -10.672 -6.874 13.208 1.00 97.25 71 GLY A N 1
ATOM 581 C CA . GLY A 1 71 ? -10.408 -7.811 14.301 1.00 97.25 71 GLY A CA 1
ATOM 582 C C . GLY A 1 71 ? -8.920 -7.968 14.620 1.00 97.25 71 GLY A C 1
ATOM 583 O O . GLY A 1 71 ? -8.489 -9.067 14.943 1.00 97.25 71 GLY A O 1
ATOM 584 N N . ILE A 1 72 ? -8.135 -6.893 14.487 1.00 97.50 72 ILE A N 1
ATOM 585 C CA . ILE A 1 72 ? -6.672 -6.911 14.645 1.00 97.50 72 ILE A CA 1
ATOM 586 C C . ILE A 1 72 ? -6.257 -5.995 15.789 1.00 97.50 72 ILE A C 1
ATOM 588 O O . ILE A 1 72 ? -6.794 -4.899 15.945 1.00 97.50 72 ILE A O 1
ATOM 592 N N . SER A 1 73 ? -5.285 -6.434 16.583 1.00 97.31 73 SER A N 1
ATOM 593 C CA . SER A 1 73 ? -4.729 -5.649 17.687 1.00 97.31 73 SER A CA 1
ATOM 594 C C . SER A 1 73 ? -3.640 -4.659 17.241 1.00 97.31 73 SER A C 1
ATOM 596 O O . SER A 1 73 ? -3.042 -4.784 16.169 1.00 97.31 73 SER A O 1
ATOM 598 N N . GLU A 1 74 ? -3.324 -3.680 18.098 1.00 95.81 74 GLU A N 1
ATOM 599 C CA . GLU A 1 74 ? -2.241 -2.711 17.848 1.00 95.81 74 GLU A CA 1
ATOM 600 C C . GLU A 1 74 ? -0.866 -3.388 17.667 1.00 95.81 74 GLU A C 1
ATOM 602 O O . GLU A 1 74 ? -0.050 -2.950 16.858 1.00 95.81 74 GLU A O 1
ATOM 607 N N . SER A 1 75 ? -0.604 -4.483 18.389 1.00 95.75 75 SER A N 1
ATOM 608 C CA . SER A 1 75 ? 0.664 -5.224 18.308 1.00 95.75 75 SER A CA 1
ATOM 609 C C . SER A 1 75 ? 0.779 -6.080 17.044 1.00 95.75 75 SER A C 1
ATOM 611 O O . SER A 1 75 ? 1.881 -6.393 16.589 1.00 95.75 75 SER A O 1
ATOM 613 N N . GLU A 1 76 ? -0.348 -6.455 16.444 1.00 97.31 76 GLU A N 1
ATOM 614 C CA . GLU A 1 76 ? -0.382 -7.198 15.190 1.00 97.31 76 GLU A CA 1
ATOM 615 C C . GLU A 1 76 ? -0.265 -6.282 13.978 1.00 97.31 76 GLU A C 1
ATOM 617 O O . GLU A 1 76 ? 0.487 -6.602 13.057 1.00 97.31 76 GLU A O 1
ATOM 622 N N . ILE A 1 77 ? -0.946 -5.130 13.979 1.00 97.69 77 ILE A N 1
ATOM 623 C CA . ILE A 1 77 ? -0.976 -4.233 12.814 1.00 97.69 77 ILE A CA 1
ATOM 624 C C . ILE A 1 77 ? 0.390 -3.605 12.495 1.00 97.69 77 ILE A C 1
ATOM 626 O O . ILE A 1 77 ? 0.608 -3.154 11.374 1.00 97.69 77 ILE A O 1
ATOM 630 N N . VAL A 1 78 ? 1.340 -3.600 13.436 1.00 97.00 78 VAL A N 1
ATOM 631 C CA . VAL A 1 78 ? 2.727 -3.156 13.193 1.00 97.00 78 VAL A CA 1
ATOM 632 C C . VAL A 1 78 ? 3.605 -4.226 12.529 1.00 97.00 78 VAL A C 1
ATOM 634 O O . VAL A 1 78 ? 4.736 -3.944 12.131 1.00 97.00 78 VAL A O 1
ATOM 637 N N . LYS A 1 79 ? 3.134 -5.470 12.383 1.00 97.50 79 LYS A N 1
ATOM 638 C CA . LYS A 1 79 ? 3.851 -6.509 11.627 1.00 97.50 79 LYS A CA 1
ATOM 639 C C . LYS A 1 79 ? 3.700 -6.223 10.133 1.00 97.50 79 LYS A C 1
ATOM 641 O O . LYS A 1 79 ? 2.585 -6.033 9.659 1.00 97.50 79 LYS A O 1
ATOM 646 N N . ALA A 1 80 ? 4.806 -6.217 9.384 1.00 97.12 80 ALA A N 1
ATOM 647 C CA . ALA A 1 80 ? 4.819 -5.785 7.982 1.00 97.12 80 ALA A CA 1
ATOM 648 C C . ALA A 1 80 ? 3.782 -6.511 7.105 1.00 97.12 80 ALA A C 1
ATOM 650 O O . ALA A 1 80 ? 2.998 -5.857 6.425 1.00 97.12 80 ALA A O 1
ATOM 651 N N . SER A 1 81 ? 3.730 -7.843 7.170 1.00 98.12 81 SER A N 1
ATOM 652 C CA . SER A 1 81 ? 2.803 -8.652 6.371 1.00 98.12 81 SER A CA 1
ATOM 653 C C . SER A 1 81 ? 1.333 -8.371 6.699 1.00 98.12 81 SER A C 1
ATOM 655 O O . SER A 1 81 ? 0.526 -8.198 5.788 1.00 98.12 81 SER A O 1
ATOM 657 N N . VAL A 1 82 ? 0.992 -8.259 7.989 1.00 98.50 82 VAL A N 1
ATOM 658 C CA . VAL A 1 82 ? -0.363 -7.921 8.460 1.00 98.50 82 VAL A CA 1
ATOM 659 C C . VAL A 1 82 ? -0.745 -6.514 8.009 1.00 98.50 82 VAL A C 1
ATOM 661 O O . VAL A 1 82 ? -1.830 -6.303 7.477 1.00 98.50 82 VAL A O 1
ATOM 664 N N . ASN A 1 83 ? 0.164 -5.554 8.175 1.00 98.62 83 ASN A N 1
ATOM 665 C CA . ASN A 1 83 ? -0.050 -4.170 7.781 1.00 98.62 83 ASN A CA 1
ATOM 666 C C . ASN A 1 83 ? -0.331 -4.032 6.278 1.00 98.62 83 ASN A C 1
ATOM 668 O O . ASN A 1 83 ? -1.296 -3.378 5.894 1.00 98.62 83 ASN A O 1
ATOM 672 N N . ILE A 1 84 ? 0.476 -4.697 5.444 1.00 98.75 84 ILE A N 1
ATOM 673 C CA . ILE A 1 84 ? 0.328 -4.696 3.985 1.00 98.75 84 ILE A CA 1
ATOM 674 C C . ILE A 1 84 ? -0.987 -5.365 3.563 1.00 98.75 84 ILE A C 1
ATOM 676 O O . ILE A 1 84 ? -1.692 -4.825 2.710 1.00 98.75 84 ILE A O 1
ATOM 680 N N . ASP A 1 85 ? -1.348 -6.513 4.152 1.00 98.81 85 ASP A N 1
ATOM 681 C CA . ASP A 1 85 ? -2.607 -7.198 3.823 1.00 98.81 85 ASP A CA 1
ATOM 682 C C . ASP A 1 85 ? -3.824 -6.330 4.165 1.00 98.81 85 ASP A C 1
ATOM 684 O O . ASP A 1 85 ? -4.727 -6.181 3.342 1.00 98.81 85 ASP A O 1
ATOM 688 N N . ILE A 1 86 ? -3.823 -5.693 5.339 1.00 98.69 86 ILE A N 1
ATOM 689 C CA . ILE A 1 86 ? -4.925 -4.833 5.786 1.00 98.69 86 ILE A CA 1
ATOM 690 C C . ILE A 1 86 ? -5.013 -3.534 4.998 1.00 98.69 86 ILE A C 1
ATOM 692 O O . ILE A 1 86 ? -6.118 -3.102 4.664 1.00 98.69 86 ILE A O 1
ATOM 696 N N . ALA A 1 87 ? -3.881 -2.938 4.635 1.00 98.69 87 ALA A N 1
ATOM 697 C CA . ALA A 1 87 ? -3.854 -1.787 3.745 1.00 98.69 87 ALA A CA 1
ATOM 698 C C . ALA A 1 87 ? -4.430 -2.113 2.368 1.00 98.69 87 ALA A C 1
ATOM 700 O O . ALA A 1 87 ? -5.276 -1.378 1.856 1.00 98.69 87 ALA A O 1
ATOM 701 N N . ALA A 1 88 ? -4.024 -3.243 1.788 1.00 98.88 88 ALA A N 1
ATOM 702 C CA . ALA A 1 88 ? -4.541 -3.688 0.504 1.00 98.88 88 ALA A CA 1
ATOM 703 C C . ALA A 1 88 ? -6.040 -4.015 0.579 1.00 98.88 88 ALA A C 1
ATOM 705 O O . ALA A 1 88 ? -6.787 -3.630 -0.319 1.00 98.88 88 ALA A O 1
ATOM 706 N N . ARG A 1 89 ? -6.503 -4.634 1.674 1.00 98.75 89 ARG A N 1
ATOM 707 C CA . ARG A 1 89 ? -7.932 -4.861 1.929 1.00 98.75 89 ARG A CA 1
ATOM 708 C C . ARG A 1 89 ? -8.716 -3.554 2.001 1.00 98.75 89 ARG A C 1
ATOM 710 O O . ARG A 1 89 ? -9.741 -3.425 1.341 1.00 98.75 89 ARG A O 1
ATOM 717 N N . LEU A 1 90 ? -8.235 -2.583 2.778 1.00 98.69 90 LEU A N 1
ATOM 718 C CA . LEU A 1 90 ? -8.876 -1.276 2.910 1.00 98.69 90 LEU A CA 1
ATOM 719 C C . LEU A 1 90 ? -8.978 -0.577 1.551 1.00 98.69 90 LEU A C 1
ATOM 721 O O . LEU A 1 90 ? -10.051 -0.106 1.179 1.00 98.69 90 LEU A O 1
ATOM 725 N N . LEU A 1 91 ? -7.883 -0.553 0.790 1.00 98.75 91 LEU A N 1
ATOM 726 C CA . LEU A 1 91 ? -7.862 0.033 -0.546 1.00 98.75 91 LEU A CA 1
ATOM 727 C C . LEU A 1 91 ? -8.824 -0.687 -1.501 1.00 98.75 91 LEU A C 1
ATOM 729 O O . LEU A 1 91 ? -9.545 -0.030 -2.248 1.00 98.75 91 LEU A O 1
ATOM 733 N N . HIS A 1 92 ? -8.878 -2.018 -1.448 1.00 98.69 92 HIS A N 1
ATOM 734 C CA . HIS A 1 92 ? -9.814 -2.815 -2.236 1.00 98.69 92 HIS A CA 1
ATOM 735 C C . HIS A 1 92 ? -11.265 -2.443 -1.940 1.00 98.69 92 HIS A C 1
ATOM 737 O O . HIS A 1 92 ? -12.026 -2.177 -2.863 1.00 98.69 92 HIS A O 1
ATOM 743 N N . GLU A 1 93 ? -11.651 -2.362 -0.668 1.00 98.56 93 GLU A N 1
ATOM 744 C CA . GLU A 1 93 ? -13.015 -1.990 -0.277 1.00 98.56 93 GLU A CA 1
ATOM 745 C C . GLU A 1 93 ? -13.388 -0.572 -0.746 1.00 98.56 93 GLU A C 1
ATOM 747 O O . GLU A 1 93 ? -14.513 -0.334 -1.190 1.00 98.56 93 GLU A O 1
ATOM 752 N N . ILE A 1 94 ? -12.436 0.366 -0.710 1.00 98.38 94 ILE A N 1
ATOM 753 C CA . ILE A 1 94 ? -12.619 1.720 -1.249 1.00 98.38 94 ILE A CA 1
ATOM 754 C C . ILE A 1 94 ? -12.821 1.677 -2.771 1.00 98.38 94 ILE A C 1
ATOM 756 O O . ILE A 1 94 ? -13.732 2.331 -3.282 1.00 98.38 94 ILE A O 1
ATOM 760 N N . ILE A 1 95 ? -12.007 0.899 -3.490 1.00 98.38 95 ILE A N 1
ATOM 761 C CA . ILE A 1 95 ? -12.103 0.727 -4.947 1.00 98.38 95 ILE A CA 1
ATOM 762 C C . ILE A 1 95 ? -13.426 0.065 -5.337 1.00 98.38 95 ILE A C 1
ATOM 764 O O . ILE A 1 95 ? -14.072 0.526 -6.272 1.00 98.38 95 ILE A O 1
ATOM 768 N N . GLN A 1 96 ? -13.878 -0.953 -4.605 1.00 98.31 96 GLN A N 1
ATOM 769 C CA . GLN A 1 96 ? -15.170 -1.596 -4.863 1.00 98.31 96 GLN A CA 1
ATOM 770 C C . GLN A 1 96 ? -16.335 -0.620 -4.697 1.00 98.31 96 GLN A C 1
ATOM 772 O O . GLN A 1 96 ? -17.297 -0.654 -5.459 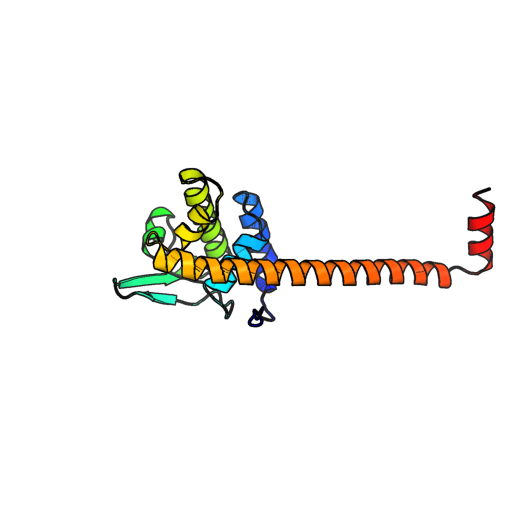1.00 98.31 96 GLN A O 1
ATOM 777 N N . LYS A 1 97 ? -16.241 0.289 -3.722 1.00 98.06 97 LYS A N 1
ATOM 778 C CA . LYS A 1 97 ? -17.286 1.281 -3.461 1.00 98.06 97 LYS A CA 1
ATOM 779 C C . LYS A 1 97 ? -17.302 2.435 -4.469 1.00 98.06 97 LYS A C 1
ATOM 781 O O . LYS A 1 97 ? -18.364 2.987 -4.740 1.00 98.06 97 LYS A O 1
ATOM 786 N N . HIS A 1 98 ? -16.139 2.855 -4.963 1.00 97.31 98 HIS A N 1
ATOM 787 C CA . HIS A 1 98 ? -15.988 4.108 -5.717 1.00 97.31 98 HIS A CA 1
ATOM 788 C C . HIS A 1 98 ? -15.459 3.933 -7.148 1.00 97.31 98 HIS A C 1
ATOM 790 O O . HIS A 1 98 ? -15.257 4.928 -7.846 1.00 97.31 98 HIS A O 1
ATOM 796 N N . GLY A 1 99 ? -15.234 2.695 -7.585 1.00 97.50 99 GLY A N 1
ATOM 797 C CA . GLY A 1 99 ? -14.583 2.368 -8.849 1.00 97.50 99 GLY A CA 1
ATOM 798 C C . GLY A 1 99 ? -13.065 2.548 -8.795 1.00 97.50 99 GLY A C 1
ATOM 799 O O . GLY A 1 99 ? -12.525 3.318 -7.994 1.00 97.50 99 GLY A O 1
ATOM 800 N N . PHE A 1 100 ? -12.348 1.849 -9.676 1.00 96.94 100 PHE A N 1
ATOM 801 C CA . PHE A 1 100 ? -10.893 1.959 -9.742 1.00 96.94 100 PHE A CA 1
ATOM 802 C C . PHE A 1 100 ? -10.486 3.276 -10.417 1.00 96.94 100 PHE A C 1
ATOM 804 O O . PHE A 1 100 ? -10.447 3.392 -11.638 1.00 96.94 100 PHE A O 1
ATOM 811 N N . SER A 1 101 ? -10.211 4.292 -9.600 1.00 97.56 101 SER A N 1
ATOM 812 C CA . SER A 1 101 ? -9.844 5.638 -10.045 1.00 97.56 101 SER A CA 1
ATOM 813 C C . SER A 1 101 ? -8.863 6.296 -9.077 1.00 97.56 101 SER A C 1
ATOM 815 O O . SER A 1 101 ? -8.804 5.940 -7.899 1.00 97.56 101 SER A O 1
ATOM 817 N N . TRP A 1 102 ? -8.136 7.319 -9.535 1.00 97.75 102 TRP A N 1
ATOM 818 C CA . TRP A 1 102 ? -7.279 8.134 -8.663 1.00 97.75 102 TRP A CA 1
ATOM 819 C C . TRP A 1 102 ? -8.049 8.778 -7.514 1.00 97.75 102 TRP A C 1
ATOM 821 O O . TRP A 1 102 ? -7.565 8.814 -6.386 1.00 97.75 102 TRP A O 1
ATOM 831 N N . ASN A 1 103 ? -9.284 9.205 -7.773 1.00 95.94 103 ASN A N 1
ATOM 832 C CA . ASN A 1 103 ? -10.158 9.741 -6.740 1.00 95.94 103 ASN A CA 1
ATOM 833 C C . ASN A 1 103 ? -10.449 8.706 -5.640 1.00 95.94 103 ASN A C 1
ATOM 835 O O . ASN A 1 103 ? -10.417 9.049 -4.460 1.00 95.94 103 ASN A O 1
ATOM 839 N N . ALA A 1 104 ? -10.704 7.445 -6.010 1.00 97.06 104 ALA A N 1
ATOM 840 C CA . ALA A 1 104 ? -10.893 6.362 -5.050 1.00 97.06 104 ALA A CA 1
ATOM 841 C C . ALA A 1 104 ? -9.596 6.044 -4.295 1.00 97.06 104 ALA A C 1
ATOM 843 O O . ALA A 1 104 ? -9.614 5.980 -3.072 1.00 97.06 104 ALA A O 1
ATOM 844 N N . ILE A 1 105 ? -8.460 5.938 -4.989 1.00 98.31 105 ILE A N 1
ATOM 845 C CA . ILE A 1 105 ? -7.151 5.704 -4.356 1.00 98.31 105 ILE A CA 1
ATOM 846 C C . ILE A 1 105 ? -6.850 6.783 -3.310 1.00 98.31 105 ILE A C 1
ATOM 848 O O . ILE A 1 105 ? -6.453 6.467 -2.195 1.00 98.31 105 ILE A O 1
ATOM 852 N N . GLY A 1 106 ? -7.102 8.055 -3.624 1.00 97.88 106 GLY A N 1
ATOM 853 C CA . GLY A 1 106 ? -6.868 9.159 -2.696 1.00 97.88 106 GLY A CA 1
ATOM 854 C C . GLY A 1 106 ? -7.723 9.098 -1.423 1.00 97.88 106 GLY A C 1
ATOM 855 O O . GLY A 1 106 ? -7.296 9.570 -0.368 1.00 97.88 106 GLY A O 1
ATOM 856 N N . ARG A 1 107 ? -8.906 8.470 -1.486 1.00 97.62 107 ARG A N 1
ATOM 857 C CA . ARG A 1 107 ? -9.765 8.263 -0.307 1.00 97.62 107 ARG A CA 1
ATOM 858 C C . ARG A 1 107 ? -9.153 7.317 0.723 1.00 97.62 107 ARG A C 1
ATOM 860 O O . ARG A 1 107 ? -9.632 7.314 1.851 1.00 97.62 107 ARG A O 1
ATOM 867 N N . TYR A 1 108 ? -8.104 6.571 0.366 1.00 98.00 108 TYR A N 1
ATOM 868 C CA . TYR A 1 108 ? -7.280 5.846 1.333 1.00 98.00 108 TYR A CA 1
ATOM 869 C C . TYR A 1 108 ? -6.708 6.794 2.397 1.00 98.00 108 TYR A C 1
ATOM 871 O O . TYR A 1 108 ? -6.737 6.474 3.579 1.00 98.00 108 TYR A O 1
ATOM 879 N N . HIS A 1 109 ? -6.247 7.977 1.977 1.00 97.31 109 HIS A N 1
ATOM 880 C CA . HIS A 1 109 ? -5.637 8.966 2.863 1.00 97.31 109 HIS A CA 1
ATOM 881 C C . HIS A 1 109 ? -6.659 9.934 3.472 1.00 97.31 109 HIS A C 1
ATOM 883 O O . HIS A 1 109 ? -6.617 10.229 4.665 1.00 97.31 109 HIS A O 1
ATOM 889 N N . SER A 1 110 ? -7.576 10.478 2.662 1.00 95.56 110 SER A N 1
ATOM 890 C CA . SER A 1 110 ? -8.549 11.458 3.157 1.00 95.56 110 SER A CA 1
ATOM 891 C C . SER A 1 110 ? -9.796 11.575 2.286 1.00 95.56 110 SER A C 1
ATOM 893 O O . SER A 1 110 ? -9.739 11.509 1.058 1.00 95.56 110 SER A O 1
ATOM 895 N N . ALA A 1 111 ? -10.936 11.846 2.926 1.00 93.75 111 ALA A N 1
ATOM 896 C CA . ALA A 1 111 ? -12.155 12.263 2.237 1.00 93.75 111 ALA A CA 1
ATOM 897 C C . ALA A 1 111 ? -12.130 13.746 1.819 1.00 93.75 111 ALA A C 1
ATOM 899 O O . ALA A 1 111 ? -12.907 14.139 0.954 1.00 93.75 111 ALA A O 1
ATOM 900 N N . ASN A 1 112 ? -11.257 14.565 2.417 1.00 96.38 112 ASN A N 1
ATOM 901 C CA . ASN A 1 112 ? -11.119 15.979 2.081 1.00 96.38 112 ASN A CA 1
ATOM 902 C C . ASN A 1 112 ? -10.257 16.147 0.821 1.00 96.38 112 ASN A C 1
ATOM 904 O O . ASN A 1 112 ? -9.106 15.706 0.795 1.00 96.38 112 ASN A O 1
ATOM 908 N N . ASP A 1 113 ? -10.791 16.826 -0.196 1.00 95.25 113 ASP A N 1
ATOM 909 C CA . ASP A 1 113 ? -10.149 16.947 -1.509 1.00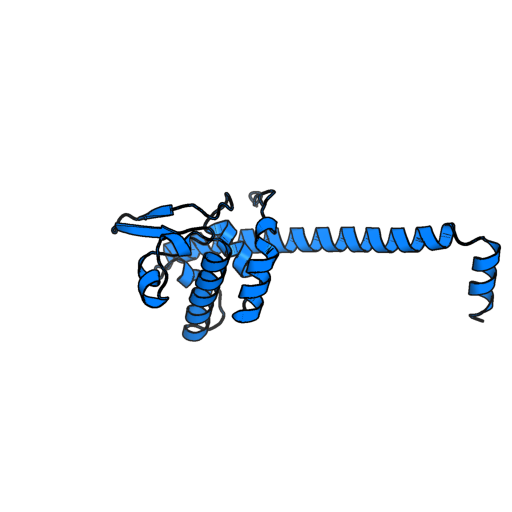 95.25 113 ASP A CA 1
ATOM 910 C C . ASP A 1 113 ? -8.765 17.599 -1.466 1.00 95.25 113 ASP A C 1
ATOM 912 O O . ASP A 1 113 ? -7.854 17.136 -2.150 1.00 95.25 113 ASP A O 1
ATOM 916 N N . LYS A 1 114 ? -8.562 18.618 -0.622 1.00 97.06 114 LYS A N 1
ATOM 917 C CA . LYS A 1 114 ? -7.267 19.303 -0.516 1.00 97.06 114 LYS A CA 1
ATOM 918 C C . LYS A 1 114 ? -6.175 18.350 -0.032 1.00 97.06 114 LYS A C 1
ATOM 920 O O . LYS A 1 114 ? -5.131 18.239 -0.670 1.00 97.06 114 LYS A O 1
ATOM 925 N N . TYR A 1 115 ? -6.405 17.661 1.086 1.00 96.25 115 TYR A N 1
ATOM 926 C CA . TYR A 1 115 ? -5.413 16.740 1.656 1.00 96.25 115 TYR A CA 1
ATOM 927 C C . TYR A 1 115 ? -5.2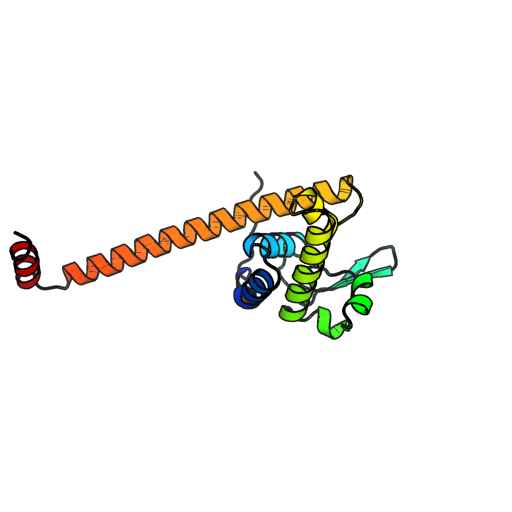07 15.512 0.771 1.00 96.25 115 TYR A C 1
ATOM 929 O O . TYR A 1 115 ? -4.072 15.094 0.543 1.00 96.25 115 TYR A O 1
ATOM 937 N N . LYS A 1 116 ? -6.299 14.990 0.209 1.00 97.06 116 LYS A N 1
ATOM 938 C CA . LYS A 1 116 ? -6.282 13.890 -0.751 1.00 97.06 116 LYS A CA 1
ATOM 939 C C . LYS A 1 116 ? -5.413 14.196 -1.972 1.00 97.06 116 LYS A C 1
ATOM 941 O O . LYS A 1 116 ? -4.569 13.380 -2.323 1.00 97.06 116 LYS A O 1
ATOM 946 N N . ASN A 1 117 ? -5.597 15.353 -2.606 1.00 96.62 117 ASN A N 1
ATOM 947 C CA . ASN A 1 117 ? -4.891 15.686 -3.845 1.00 96.62 117 ASN A CA 1
ATOM 948 C C . ASN A 1 117 ? -3.392 15.920 -3.602 1.00 96.62 117 ASN A C 1
ATOM 950 O O . ASN A 1 117 ? -2.569 15.390 -4.340 1.00 96.62 117 ASN A O 1
ATOM 954 N N . ILE A 1 118 ? -3.026 16.598 -2.505 1.00 97.00 118 ILE A N 1
ATOM 955 C CA . ILE A 1 118 ? -1.615 16.765 -2.103 1.00 97.00 118 ILE A CA 1
ATOM 956 C C . ILE A 1 118 ? -0.934 15.406 -1.892 1.00 97.00 118 ILE A C 1
ATOM 958 O O . ILE A 1 118 ? 0.232 15.218 -2.242 1.00 97.00 118 ILE A O 1
ATOM 962 N N . TRP A 1 119 ? -1.644 14.459 -1.281 1.00 97.50 119 TRP A N 1
ATOM 963 C CA . TRP A 1 119 ? -1.135 13.111 -1.068 1.00 97.50 119 TRP A CA 1
ATOM 964 C C . TRP A 1 119 ? -1.045 12.315 -2.379 1.00 97.50 119 TRP A C 1
ATOM 966 O O . TRP A 1 119 ? -0.019 11.687 -2.637 1.00 97.50 119 TRP A O 1
ATOM 976 N N . LEU A 1 120 ? -2.057 12.402 -3.249 1.00 97.88 120 LEU A N 1
ATOM 977 C CA . LEU A 1 120 ? -2.065 11.740 -4.558 1.00 97.88 120 LEU A CA 1
ATOM 978 C C . LEU A 1 120 ? -0.896 12.174 -5.443 1.00 97.88 120 LEU A C 1
ATOM 980 O O . LEU A 1 120 ? -0.273 11.318 -6.067 1.00 97.88 120 LEU A O 1
ATOM 984 N N . ASP A 1 121 ? -0.536 13.458 -5.439 1.00 96.69 121 ASP A N 1
ATOM 985 C CA . ASP A 1 121 ? 0.627 13.951 -6.185 1.00 96.69 121 ASP A CA 1
ATOM 986 C C . ASP A 1 121 ? 1.922 13.245 -5.761 1.00 96.69 121 ASP A C 1
ATOM 988 O O . ASP A 1 121 ? 2.797 12.972 -6.587 1.00 96.69 121 ASP A O 1
ATOM 992 N N . LYS A 1 122 ? 2.057 12.921 -4.469 1.00 96.94 122 LYS A N 1
ATOM 993 C CA . LYS A 1 122 ? 3.201 12.160 -3.949 1.00 96.94 122 LYS A CA 1
ATOM 994 C C . LYS A 1 122 ? 3.132 10.699 -4.382 1.00 96.94 122 LYS A C 1
ATOM 996 O O . LYS A 1 122 ? 4.147 10.159 -4.816 1.00 96.94 122 LYS A O 1
ATOM 1001 N N . VAL A 1 123 ? 1.953 10.077 -4.315 1.00 97.88 123 VAL A N 1
ATOM 1002 C CA . VAL A 1 123 ? 1.753 8.690 -4.772 1.00 97.88 123 VAL A CA 1
ATOM 1003 C C . VAL A 1 123 ? 2.088 8.549 -6.252 1.00 97.88 123 VAL A C 1
ATOM 1005 O O . VAL A 1 123 ? 2.793 7.617 -6.625 1.00 97.88 123 VAL A O 1
ATOM 1008 N N . MET A 1 124 ? 1.642 9.480 -7.097 1.00 97.31 124 MET A N 1
ATOM 1009 C CA . MET A 1 124 ? 1.922 9.455 -8.534 1.00 97.31 124 MET A CA 1
ATOM 1010 C C . MET A 1 124 ? 3.419 9.602 -8.825 1.00 97.31 124 MET A C 1
ATOM 1012 O O . MET A 1 124 ? 3.959 8.837 -9.622 1.00 97.31 124 MET A O 1
ATOM 1016 N N . LYS A 1 125 ? 4.113 10.526 -8.144 1.00 96.31 125 LYS A N 1
ATOM 1017 C CA . LYS A 1 125 ? 5.575 10.677 -8.267 1.00 96.31 125 LYS A CA 1
ATOM 1018 C C . LYS A 1 125 ? 6.312 9.402 -7.856 1.00 96.31 125 LYS A C 1
ATOM 1020 O O . LYS A 1 125 ? 7.157 8.918 -8.608 1.00 96.31 125 LYS A O 1
ATOM 1025 N N . ASN A 1 126 ? 5.932 8.819 -6.719 1.00 96.38 126 ASN A N 1
ATOM 1026 C CA . ASN A 1 126 ? 6.473 7.545 -6.248 1.00 96.38 126 ASN A CA 1
ATOM 1027 C C . ASN A 1 126 ? 6.217 6.418 -7.250 1.00 96.38 126 ASN A C 1
ATOM 1029 O O . ASN A 1 126 ? 7.138 5.676 -7.578 1.00 96.38 126 ASN A O 1
ATOM 1033 N N . LEU A 1 127 ? 4.998 6.305 -7.781 1.00 97.06 127 LEU A N 1
ATOM 1034 C CA . LEU A 1 127 ? 4.648 5.272 -8.751 1.00 97.06 127 LEU A CA 1
ATOM 1035 C C . LEU A 1 127 ? 5.505 5.372 -10.016 1.00 97.06 127 LEU A C 1
ATOM 1037 O O . LEU A 1 127 ? 6.046 4.362 -10.459 1.00 97.06 127 LEU A O 1
ATOM 1041 N N . VAL A 1 128 ? 5.669 6.578 -10.567 1.00 96.31 128 VAL A N 1
ATOM 1042 C CA . VAL A 1 128 ? 6.525 6.805 -11.741 1.00 96.31 128 VAL A CA 1
ATOM 1043 C C . VAL A 1 128 ? 7.970 6.413 -11.438 1.00 96.31 128 VAL A C 1
ATOM 1045 O O . VAL A 1 128 ? 8.568 5.670 -12.212 1.00 96.31 128 VAL A O 1
ATOM 1048 N N . ALA A 1 129 ? 8.519 6.842 -10.299 1.00 94.50 129 ALA A N 1
ATOM 1049 C CA . ALA A 1 129 ? 9.884 6.501 -9.907 1.00 94.50 129 ALA A CA 1
ATOM 1050 C C . ALA A 1 129 ? 10.093 4.981 -9.788 1.00 94.50 129 ALA A C 1
ATOM 1052 O O . ALA A 1 129 ? 11.087 4.452 -10.286 1.00 94.50 129 ALA A O 1
ATOM 1053 N N . ILE A 1 130 ? 9.134 4.274 -9.185 1.00 95.00 130 ILE A N 1
ATOM 1054 C CA . ILE A 1 130 ? 9.164 2.814 -9.028 1.00 95.00 130 ILE A CA 1
ATOM 1055 C C . ILE A 1 130 ? 9.119 2.124 -10.392 1.00 95.00 130 ILE A C 1
ATOM 1057 O O . ILE A 1 130 ? 9.957 1.273 -10.671 1.00 95.00 130 ILE A O 1
ATOM 1061 N N . VAL A 1 131 ? 8.184 2.515 -11.262 1.00 94.62 131 VAL A N 1
ATOM 1062 C CA . VAL A 1 131 ? 8.037 1.921 -12.599 1.00 94.62 131 VAL A CA 1
ATOM 1063 C C . VAL A 1 131 ? 9.289 2.150 -13.446 1.00 94.62 131 VAL A C 1
ATOM 1065 O O . VAL A 1 131 ? 9.754 1.221 -14.107 1.00 94.62 131 VAL A O 1
ATOM 1068 N N . LEU A 1 132 ? 9.868 3.354 -13.410 1.00 92.12 132 LEU A N 1
ATOM 1069 C CA . LEU A 1 132 ? 11.104 3.664 -14.131 1.00 92.12 132 LEU A CA 1
ATOM 1070 C C . LEU A 1 132 ? 12.287 2.848 -13.605 1.00 92.12 132 LEU A C 1
ATOM 1072 O O . LEU A 1 132 ? 13.059 2.307 -14.399 1.00 92.12 132 LEU A O 1
ATOM 1076 N N . LYS A 1 133 ? 12.417 2.729 -12.279 1.00 90.56 133 LYS A N 1
ATOM 1077 C CA . LYS A 1 133 ? 13.467 1.925 -11.655 1.00 90.56 133 LYS A CA 1
ATOM 1078 C C . LYS A 1 133 ? 13.345 0.448 -12.033 1.00 90.56 133 LYS A C 1
ATOM 1080 O O . LYS A 1 133 ? 14.307 -0.117 -12.548 1.00 90.56 133 LYS A O 1
ATOM 1085 N N . ASP A 1 134 ? 12.170 -0.145 -11.840 1.00 90.38 134 ASP A N 1
ATOM 1086 C CA . ASP A 1 134 ? 11.939 -1.566 -12.112 1.00 90.38 134 ASP A CA 1
ATOM 1087 C C . ASP A 1 134 ? 12.119 -1.885 -13.611 1.00 90.38 134 ASP A C 1
ATOM 1089 O O . ASP A 1 134 ? 12.689 -2.918 -13.963 1.00 90.38 134 ASP A O 1
ATOM 1093 N N . SER A 1 135 ? 11.718 -0.972 -14.508 1.00 90.81 135 SER A N 1
ATOM 1094 C CA . SER A 1 135 ? 11.932 -1.118 -15.958 1.00 90.81 135 SER A CA 1
ATOM 1095 C C . SER A 1 135 ? 13.414 -1.065 -16.341 1.00 90.81 135 SER A C 1
ATOM 1097 O O . SER A 1 135 ? 13.873 -1.854 -17.169 1.00 90.81 135 SER A O 1
ATOM 1099 N N . LYS A 1 136 ? 14.187 -0.154 -15.733 1.00 89.00 136 LYS A N 1
ATOM 1100 C CA . LYS A 1 136 ? 15.637 -0.055 -15.954 1.00 89.00 136 LYS A CA 1
ATOM 1101 C C . LYS A 1 136 ? 16.356 -1.312 -15.469 1.00 89.00 136 LYS A C 1
ATOM 1103 O O . LYS A 1 136 ? 17.210 -1.834 -16.186 1.00 89.00 136 LYS A O 1
ATOM 1108 N N . ASP A 1 137 ? 15.991 -1.806 -14.289 1.00 87.44 137 ASP A N 1
ATOM 1109 C CA . ASP A 1 137 ? 16.569 -3.018 -13.713 1.00 87.44 137 ASP A CA 1
ATOM 1110 C C . ASP A 1 137 ? 16.249 -4.240 -14.593 1.00 87.44 137 ASP A C 1
ATOM 1112 O O . ASP A 1 137 ? 17.146 -5.026 -14.902 1.00 87.44 137 ASP A O 1
ATOM 1116 N N . LEU A 1 138 ? 15.016 -4.354 -15.105 1.00 88.62 138 LEU A N 1
ATOM 1117 C CA . LEU A 1 138 ? 14.641 -5.399 -16.063 1.00 88.62 138 LEU A CA 1
ATOM 1118 C C . LEU A 1 138 ? 15.493 -5.342 -17.340 1.00 88.62 138 LEU A C 1
ATOM 1120 O O . LEU A 1 138 ? 16.026 -6.362 -17.769 1.00 88.62 138 LEU A O 1
ATOM 1124 N N . PHE A 1 139 ? 15.671 -4.157 -17.924 1.00 91.25 139 PHE A N 1
ATOM 1125 C CA . PHE A 1 139 ? 16.476 -3.990 -19.135 1.00 91.25 139 PHE A CA 1
ATOM 1126 C C . PHE A 1 139 ? 17.954 -4.351 -18.923 1.00 91.25 139 PHE A C 1
ATOM 1128 O O . PHE A 1 139 ? 18.568 -4.993 -19.778 1.00 91.25 139 PHE A O 1
ATOM 1135 N N . ILE A 1 140 ? 18.534 -3.976 -17.778 1.00 90.06 140 ILE A N 1
ATOM 1136 C CA . ILE A 1 140 ? 19.901 -4.371 -17.404 1.00 90.06 140 ILE A CA 1
ATOM 1137 C C . ILE A 1 140 ? 20.000 -5.896 -17.286 1.00 90.06 140 ILE A C 1
ATOM 1139 O O . ILE A 1 140 ? 20.949 -6.491 -17.799 1.00 90.06 140 ILE A O 1
ATOM 1143 N N . MET A 1 141 ? 19.008 -6.537 -16.666 1.00 85.00 141 MET A N 1
ATOM 1144 C CA . MET A 1 141 ? 18.974 -7.992 -16.531 1.00 85.00 141 MET A CA 1
ATOM 1145 C C . MET A 1 141 ? 18.843 -8.705 -17.878 1.00 85.00 141 MET A C 1
ATOM 1147 O O . MET A 1 141 ? 19.525 -9.707 -18.091 1.00 85.00 141 MET A O 1
ATOM 1151 N N . GLU A 1 142 ? 18.037 -8.190 -18.806 1.00 91.56 142 GLU A N 1
ATOM 1152 C CA . GLU A 1 142 ? 17.944 -8.736 -20.167 1.00 91.56 142 GLU A CA 1
ATOM 1153 C C . GLU A 1 142 ? 19.266 -8.600 -20.928 1.00 91.56 142 GLU A C 1
ATOM 1155 O O . GLU A 1 142 ? 19.739 -9.568 -21.526 1.00 91.56 142 GLU A O 1
ATOM 1160 N N . LYS A 1 143 ? 19.944 -7.450 -20.824 1.00 89.25 143 LYS A N 1
ATOM 1161 C CA . LYS A 1 143 ? 21.295 -7.279 -21.385 1.00 89.25 143 LYS A CA 1
ATOM 1162 C C . LYS A 1 143 ? 22.292 -8.276 -20.803 1.00 89.25 143 LYS A C 1
ATOM 1164 O O . LYS A 1 143 ? 23.071 -8.870 -21.545 1.00 89.25 143 LYS A O 1
ATOM 1169 N N . PHE A 1 144 ? 22.259 -8.482 -19.488 1.00 90.88 144 PHE A N 1
ATOM 1170 C CA . PHE A 1 144 ? 23.124 -9.451 -18.821 1.00 90.88 144 PHE A CA 1
ATOM 1171 C C . PHE A 1 144 ? 22.837 -10.890 -19.277 1.00 90.88 144 PHE A C 1
ATOM 1173 O O . PHE A 1 144 ? 23.768 -11.650 -19.541 1.00 90.88 144 PHE A O 1
ATOM 1180 N N . ARG A 1 145 ? 21.559 -11.268 -19.425 1.00 89.75 145 ARG A N 1
ATOM 1181 C CA . ARG A 1 145 ? 21.148 -12.581 -19.953 1.00 89.75 145 ARG A CA 1
ATOM 1182 C C . ARG A 1 145 ? 21.637 -12.790 -21.384 1.00 89.75 145 ARG A C 1
ATOM 1184 O O . ARG A 1 145 ? 22.231 -13.829 -21.662 1.00 89.75 145 ARG A O 1
ATOM 1191 N N . ALA A 1 146 ? 21.457 -11.800 -22.256 1.00 91.50 146 ALA A N 1
ATOM 1192 C CA . ALA A 1 146 ? 21.953 -11.842 -23.629 1.00 91.50 146 ALA A CA 1
ATOM 1193 C C . ALA A 1 146 ? 23.483 -11.986 -23.677 1.00 91.50 146 ALA A C 1
ATOM 1195 O O . ALA A 1 146 ? 24.001 -12.826 -24.409 1.00 91.50 146 ALA A O 1
ATOM 1196 N N . PHE A 1 147 ? 24.208 -11.238 -22.839 1.00 91.12 147 PHE A N 1
ATOM 1197 C CA . PHE A 1 147 ? 25.662 -11.360 -22.721 1.00 91.12 147 PHE A CA 1
ATOM 1198 C C . PHE A 1 147 ? 26.092 -12.754 -22.240 1.00 91.12 147 PHE A C 1
ATOM 1200 O O . PHE A 1 147 ? 27.006 -13.346 -22.809 1.00 91.12 147 PHE A O 1
ATOM 1207 N N . LYS A 1 148 ? 25.403 -13.315 -21.237 1.00 84.06 148 LYS A N 1
ATOM 1208 C CA . LYS A 1 148 ? 25.652 -14.678 -20.745 1.00 84.06 148 LYS A CA 1
ATOM 1209 C C . LYS A 1 148 ? 25.415 -15.735 -21.830 1.00 84.06 148 LYS A C 1
ATOM 1211 O O . LYS A 1 148 ? 26.152 -16.709 -21.893 1.00 84.06 148 LYS A O 1
ATOM 1216 N N . LEU A 1 149 ? 24.406 -15.560 -22.683 1.00 88.75 149 LEU A N 1
ATOM 1217 C CA . LEU A 1 149 ? 24.172 -16.454 -23.821 1.00 88.75 149 LEU A CA 1
ATOM 1218 C C . LEU A 1 149 ? 25.268 -16.311 -24.886 1.00 88.75 149 LEU A C 1
ATOM 1220 O O . LEU A 1 149 ? 25.787 -17.315 -25.366 1.00 88.75 149 LEU A O 1
ATOM 1224 N N . ALA A 1 150 ? 25.671 -15.081 -25.214 1.00 85.94 150 ALA A N 1
ATOM 1225 C CA . ALA A 1 150 ? 26.748 -14.828 -26.168 1.00 85.94 150 ALA A CA 1
ATOM 1226 C C . ALA A 1 150 ? 28.097 -15.407 -25.698 1.00 85.94 150 ALA A C 1
ATOM 1228 O O . ALA A 1 150 ? 28.838 -15.962 -26.505 1.00 85.94 150 ALA A O 1
ATOM 1229 N N . SER A 1 151 ? 28.410 -15.342 -24.399 1.00 80.69 151 SER A N 1
ATOM 1230 C CA . SER A 1 151 ? 29.655 -15.911 -23.864 1.00 80.69 151 SER A CA 1
ATOM 1231 C C . SER A 1 151 ? 29.694 -17.441 -23.922 1.00 80.69 151 SER A C 1
ATOM 1233 O O . SER A 1 151 ? 30.763 -18.010 -24.138 1.00 80.69 151 SER A O 1
ATOM 1235 N N . LEU A 1 152 ? 28.542 -18.114 -23.810 1.00 81.88 152 LEU A N 1
ATOM 1236 C CA . LEU A 1 152 ? 28.454 -19.557 -24.050 1.00 81.88 152 LEU A CA 1
ATOM 1237 C C . LEU A 1 152 ? 28.822 -19.898 -25.498 1.00 81.88 152 LEU A C 1
ATOM 1239 O O . LEU A 1 152 ? 29.561 -20.849 -25.712 1.00 81.88 152 LEU A O 1
ATOM 1243 N N . LEU A 1 153 ? 28.388 -19.098 -26.478 1.00 75.88 153 LEU A N 1
ATOM 1244 C CA . LEU A 1 153 ? 28.725 -19.302 -27.894 1.00 75.88 153 LEU A CA 1
ATOM 1245 C C . LEU A 1 153 ? 30.212 -19.078 -28.206 1.00 75.88 153 LEU A C 1
ATOM 1247 O O . LEU A 1 153 ? 30.742 -19.714 -29.108 1.00 75.88 153 LEU A O 1
ATOM 1251 N N . ILE A 1 154 ? 30.889 -18.192 -27.472 1.00 64.56 154 ILE A N 1
ATOM 1252 C CA . ILE A 1 154 ? 32.330 -17.938 -27.643 1.00 64.56 154 ILE A CA 1
ATOM 1253 C C . ILE A 1 154 ? 33.171 -19.085 -27.056 1.00 64.56 154 ILE A C 1
ATOM 1255 O O . ILE A 1 154 ? 34.232 -19.401 -27.588 1.00 64.56 154 ILE A O 1
ATOM 1259 N N . ASN A 1 155 ? 32.685 -19.728 -25.988 1.00 59.31 155 ASN A N 1
ATOM 1260 C CA . ASN A 1 155 ? 33.323 -20.897 -25.371 1.00 59.31 155 ASN A CA 1
ATOM 1261 C C . ASN A 1 155 ? 32.977 -22.226 -26.067 1.00 59.31 155 ASN A C 1
ATOM 1263 O O . ASN A 1 155 ? 33.576 -23.255 -25.758 1.00 59.31 155 ASN A O 1
ATOM 1267 N N . VAL A 1 156 ? 32.026 -22.218 -27.005 1.00 58.09 156 VAL A N 1
ATOM 1268 C CA . VAL A 1 156 ? 31.790 -23.316 -27.946 1.00 58.09 156 VAL A CA 1
ATOM 1269 C C . VAL A 1 156 ? 32.900 -23.255 -28.998 1.00 58.09 156 VAL A C 1
ATOM 1271 O O . VAL A 1 156 ? 33.026 -22.270 -29.722 1.00 58.09 156 VAL A O 1
ATOM 1274 N N . ASP A 1 157 ? 33.733 -24.299 -29.054 1.00 59.59 157 ASP A N 1
ATOM 1275 C CA . ASP A 1 157 ? 34.838 -24.446 -30.010 1.00 59.59 157 ASP A CA 1
ATOM 1276 C C . ASP A 1 157 ? 34.403 -23.992 -31.421 1.00 59.59 157 ASP A C 1
ATOM 1278 O O . ASP A 1 157 ? 33.336 -24.382 -31.907 1.00 59.59 157 ASP A O 1
ATOM 1282 N N . LYS A 1 158 ? 35.226 -23.180 -32.107 1.00 55.69 158 LYS A N 1
ATOM 1283 C CA . LYS A 1 158 ? 34.968 -22.673 -33.474 1.00 55.69 158 LYS A CA 1
ATOM 1284 C C . LYS A 1 158 ? 34.536 -23.786 -34.441 1.00 55.69 158 LYS A C 1
ATOM 1286 O O . LYS A 1 158 ? 33.829 -23.513 -35.413 1.00 55.69 158 LYS A O 1
ATOM 1291 N N . LYS A 1 159 ? 34.944 -25.035 -34.185 1.00 54.12 159 LYS A N 1
ATOM 1292 C CA . LYS A 1 159 ? 34.530 -26.224 -34.942 1.00 54.12 159 LYS A CA 1
ATOM 1293 C C . LYS A 1 159 ? 33.044 -26.577 -34.763 1.00 54.12 159 LYS A C 1
ATOM 1295 O O . LYS A 1 159 ? 32.396 -26.926 -35.743 1.00 54.12 159 LYS A O 1
ATOM 1300 N N . GLN A 1 160 ? 32.485 -26.430 -33.562 1.00 57.78 160 GLN A N 1
ATOM 1301 C CA . GLN A 1 160 ? 31.064 -26.664 -33.271 1.00 57.78 160 GLN A CA 1
ATOM 1302 C C . GLN A 1 160 ? 30.164 -25.536 -33.802 1.00 57.78 160 GLN A C 1
ATOM 1304 O O . GLN A 1 160 ? 29.087 -25.810 -34.326 1.00 57.78 160 GLN A O 1
ATOM 1309 N N . TYR A 1 161 ? 30.630 -24.281 -33.772 1.00 60.41 161 TYR A N 1
ATOM 1310 C CA . TYR A 1 161 ? 29.891 -23.146 -34.347 1.00 60.41 161 TYR A CA 1
ATOM 1311 C C . TYR A 1 161 ? 29.694 -23.281 -35.870 1.00 60.41 161 TYR A C 1
ATOM 1313 O O . TYR A 1 161 ? 28.624 -22.981 -36.399 1.00 60.41 161 TYR A O 1
ATOM 1321 N N . ARG A 1 162 ? 30.702 -23.808 -36.583 1.00 56.41 162 ARG A N 1
ATOM 1322 C CA . ARG A 1 162 ? 30.608 -24.107 -38.024 1.00 56.41 162 ARG A CA 1
ATOM 1323 C C . ARG A 1 162 ? 29.603 -25.217 -38.352 1.00 56.41 162 ARG A C 1
ATOM 1325 O O . ARG A 1 162 ? 28.977 -25.146 -39.401 1.00 56.41 162 ARG A O 1
ATOM 1332 N N . ILE A 1 163 ? 29.430 -26.204 -37.469 1.00 58.75 163 ILE A N 1
ATOM 1333 C CA . ILE A 1 163 ? 28.439 -27.281 -37.641 1.00 58.75 163 ILE A CA 1
ATOM 1334 C C . ILE A 1 163 ? 27.016 -26.723 -37.496 1.00 58.75 163 ILE A C 1
ATOM 1336 O O . ILE A 1 163 ? 26.161 -27.042 -38.312 1.00 58.75 163 ILE A O 1
ATOM 1340 N N . LEU A 1 164 ? 26.788 -25.826 -36.528 1.00 55.53 164 LEU A N 1
ATOM 1341 C CA . LEU A 1 164 ? 25.478 -25.206 -36.289 1.00 55.53 164 LEU A CA 1
ATOM 1342 C C . LEU A 1 164 ? 25.002 -24.320 -37.457 1.00 55.53 164 LEU A C 1
ATOM 1344 O O . LEU A 1 164 ? 23.813 -24.270 -37.761 1.00 55.53 164 LEU A O 1
ATOM 1348 N N . LEU A 1 165 ? 25.932 -23.617 -38.112 1.00 54.81 165 LEU A N 1
ATOM 1349 C CA . LEU A 1 165 ? 25.642 -22.801 -39.297 1.00 54.81 165 LEU A CA 1
ATOM 1350 C C . LEU A 1 165 ? 25.455 -23.640 -40.570 1.00 54.81 165 LEU A C 1
ATOM 1352 O O . LEU A 1 165 ? 24.756 -23.205 -41.477 1.00 54.81 165 LEU A O 1
ATOM 1356 N N . ALA A 1 166 ? 26.049 -24.834 -40.638 1.00 55.81 166 ALA A N 1
ATOM 1357 C CA . ALA A 1 166 ? 25.891 -25.749 -41.769 1.00 55.81 166 ALA A CA 1
ATOM 1358 C C . ALA A 1 166 ? 24.578 -26.553 -41.722 1.00 55.81 166 ALA A C 1
ATOM 1360 O O . ALA A 1 166 ? 24.135 -27.034 -42.756 1.00 55.81 166 ALA A O 1
ATOM 1361 N N . SER A 1 167 ? 23.949 -26.687 -40.548 1.00 50.66 167 SER A N 1
ATOM 1362 C CA . SER A 1 167 ? 22.682 -27.412 -40.356 1.00 50.66 167 SER A CA 1
ATOM 1363 C C . SER A 1 167 ? 21.410 -26.579 -40.589 1.00 50.66 167 SER A C 1
ATOM 1365 O O . SER A 1 167 ? 20.315 -27.103 -40.422 1.00 50.66 167 SER A O 1
ATOM 1367 N N . ASN A 1 168 ? 21.545 -25.295 -40.942 1.00 48.84 168 ASN A N 1
ATOM 1368 C CA . ASN A 1 168 ? 20.433 -24.371 -41.222 1.00 48.84 168 ASN A CA 1
ATOM 1369 C C . ASN A 1 168 ? 20.355 -23.941 -42.706 1.00 48.84 168 ASN A C 1
ATOM 1371 O O . ASN A 1 168 ? 19.716 -22.933 -43.006 1.00 48.84 168 ASN A O 1
ATOM 1375 N N . ASN A 1 169 ? 20.991 -24.696 -43.610 1.00 42.19 169 ASN A N 1
ATOM 1376 C CA . ASN A 1 169 ? 20.812 -24.602 -45.064 1.00 42.19 169 ASN A CA 1
ATOM 1377 C C . ASN A 1 169 ? 20.168 -25.880 -45.597 1.00 42.19 169 ASN A C 1
ATOM 1379 O O . ASN A 1 169 ? 20.606 -26.967 -45.157 1.00 42.19 169 ASN A O 1
#

Mean predicted aligned error: 6.99 Å

Sequence (169 aa):
MGDTYIPENFYKYDKDFKTAARKYNIPTALLKAIALTENAAYKHNITSKNKNQTRDYGLMQINSIHLKRYGISESEIVKASVNIDIAARLLHEIIQKHGFSWNAIGRYHSANDKYKNIWLDKVMKNLVAIVLKDSKDLFIMEKFRAFKLASLLINVDKKQYRILLASNN

Nearest PDB structures (foldseek):
  4xp8-assembly1_A  TM=9.062E-01  e=5.634E-05  Escherichia coli
  1heo-assembly1_A  TM=5.890E-01  e=1.517E-03  Gallus gallus
  1heq-assembly1_A  TM=6.092E-01  e=2.467E-03  Gallus gallus
  8p73-assembly1_I  TM=3.145E-01  e=2.612E+00  Homo sapiens
  8p74-assembly1_I  TM=3.594E-01  e=4.022E+00  Homo sapiens

Solvent-accessible surface area (backbone atoms only — not comparable to full-atom values): 9357 Å² total; per-residue (Å²): 130,83,84,73,84,78,51,93,66,69,66,76,56,48,69,46,44,49,49,30,16,63,77,53,75,42,62,45,61,55,56,52,12,45,25,43,60,65,26,70,83,69,52,30,79,42,74,44,82,46,96,87,76,44,35,26,29,14,30,53,44,50,49,52,85,50,28,74,82,70,74,51,53,80,82,50,38,29,38,54,59,53,22,47,40,50,46,40,49,53,48,36,56,40,25,72,74,62,40,93,43,72,73,29,59,21,46,70,81,30,89,50,65,70,65,13,51,64,50,40,57,45,27,51,50,38,32,52,46,50,54,54,49,54,51,51,54,51,52,51,50,52,52,52,51,51,51,56,54,52,52,52,59,70,72,41,54,74,72,58,55,54,51,61,64,60,72,75,112

Secondary structure (DSSP, 8-state):
----PPPGGGGTTHHHHHHHHHHHT--HHHHHHHHHHH-TT--TT-EEE-TTS-EEETTTTEEGGGHHHHT--HHHHTSHHHHHHHHHHHHHHHHHHH-SSHHHHHTTT-SSHHHHHHHHHHHHHHHHHHHHHHHHHHHHHHHHHHHHHHHHHHHS-HHHHHHHHHTT-

Foldseek 3Di:
DPDDDQDPCLCVCVVLLVVLCVVLVHDSLLLSLLLCLQPVPQQLADWDADPVRWIFHGSNGRIPVCCVVVVHDRVRCSPHSNVSNVLSVVLSVLCVVPPPDLLSNLVSPPPDPVNSVVSSVSSVSSSVNSVVVVVVVVVVVVVVVVVVVVVVVVVPPPVVVVVVVVVVD

pLDDT: mean 90.39, std 13.72, range [42.19, 98.88]

Organism: Campylobacter lari (NCBI:txid201)